Protein AF-A0AB74KZY6-F1 (afdb_monomer)

pLDDT: mean 88.62, std 7.69, range [56.22, 98.06]

Sequence (100 aa):
MLFQNKIDAVLEYQTVFSNRYKRFPGLSSIRYISLKPEKAAVFGYIACSPTEVGKQAIALFNKALKTEKVRTLISERLMELFHEGENTQIVNAFNAAFEH

Mean predicted aligned error: 4.99 Å

Secondary structure (DSSP, 8-state):
-GGGTS-S-----HHHHHHHTTT-GGGGG--------SSS---------SSHHHHHHHHHHHHHHTSHHHHHHHHHHHHHHSPTTHHHHHHHHHHHHT--

Structure (mmCIF, N/CA/C/O backbone):
data_AF-A0AB74KZY6-F1
#
_entry.id   AF-A0AB74KZY6-F1
#
loop_
_atom_site.group_PDB
_atom_site.id
_atom_site.type_symbol
_atom_site.label_atom_id
_atom_site.label_alt_id
_atom_site.label_comp_id
_atom_site.label_asym_id
_atom_site.label_entity_id
_atom_site.label_seq_id
_atom_site.pdbx_PDB_ins_code
_atom_site.Cartn_x
_atom_site.Cartn_y
_atom_site.Cartn_z
_atom_site.occupancy
_atom_site.B_iso_or_equiv
_atom_site.auth_seq_id
_atom_site.auth_comp_id
_atom_site.auth_asym_id
_atom_site.auth_atom_id
_atom_site.pdbx_PDB_model_num
ATOM 1 N N . MET A 1 1 ? -0.196 -12.512 -17.952 1.00 86.38 1 MET A N 1
ATOM 2 C CA . MET A 1 1 ? -0.702 -11.981 -19.238 1.00 86.38 1 MET A CA 1
ATOM 3 C C . MET A 1 1 ? 0.319 -11.076 -19.908 1.00 86.38 1 MET A C 1
ATOM 5 O O . MET A 1 1 ? 0.634 -11.357 -21.054 1.00 86.38 1 MET A O 1
ATOM 9 N N . LEU A 1 2 ? 0.884 -10.085 -19.203 1.00 90.06 2 LEU A N 1
ATOM 10 C CA . LEU A 1 2 ? 1.881 -9.161 -19.770 1.00 90.06 2 LEU A CA 1
ATOM 11 C C . LEU A 1 2 ? 3.078 -9.891 -20.408 1.00 90.06 2 LEU A C 1
ATOM 13 O O . LEU A 1 2 ? 3.274 -9.815 -21.608 1.00 90.06 2 LEU A O 1
ATOM 17 N N . PHE A 1 3 ? 3.785 -10.733 -19.649 1.00 88.75 3 PHE A N 1
ATOM 18 C CA . PHE A 1 3 ? 4.934 -11.504 -20.161 1.00 88.75 3 PHE A CA 1
ATOM 19 C C . PHE A 1 3 ? 4.596 -12.610 -21.174 1.00 88.75 3 PHE A C 1
ATOM 21 O O . PHE A 1 3 ? 5.491 -13.242 -21.722 1.00 88.75 3 PHE A O 1
ATOM 28 N N . GLN A 1 4 ? 3.309 -12.893 -21.377 1.00 90.00 4 GLN A N 1
ATOM 29 C CA . GLN A 1 4 ? 2.833 -13.825 -22.404 1.00 90.00 4 GLN A CA 1
ATOM 30 C C . GLN A 1 4 ? 2.360 -13.075 -23.657 1.00 90.00 4 GLN A C 1
ATOM 32 O O . GLN A 1 4 ? 1.734 -13.690 -24.513 1.00 90.00 4 GLN A O 1
ATOM 37 N N . ASN A 1 5 ? 2.584 -11.758 -23.727 1.00 89.88 5 ASN A N 1
ATOM 38 C CA . ASN A 1 5 ? 2.124 -10.875 -24.798 1.00 89.88 5 ASN A CA 1
ATOM 39 C C . ASN A 1 5 ? 0.600 -10.928 -25.014 1.00 89.88 5 ASN A C 1
ATOM 41 O O . ASN A 1 5 ? 0.118 -10.806 -26.133 1.00 89.88 5 ASN A O 1
ATOM 45 N N . LYS A 1 6 ? -0.170 -11.151 -23.937 1.00 95.19 6 LYS A N 1
ATOM 46 C CA . LYS A 1 6 ? -1.647 -11.186 -23.978 1.00 95.19 6 LYS A CA 1
ATOM 47 C C . LYS A 1 6 ? -2.304 -9.845 -23.642 1.00 95.19 6 LYS A C 1
ATOM 49 O O . LYS A 1 6 ? -3.507 -9.714 -23.819 1.00 95.19 6 LYS A O 1
ATOM 54 N N . ILE A 1 7 ? -1.545 -8.913 -23.073 1.00 94.19 7 ILE A N 1
ATOM 55 C CA . ILE A 1 7 ? -1.958 -7.535 -22.777 1.00 94.19 7 ILE A CA 1
ATOM 56 C C . ILE A 1 7 ? -0.766 -6.620 -23.039 1.00 94.19 7 ILE A C 1
ATOM 58 O O . ILE A 1 7 ? 0.371 -7.044 -22.821 1.00 94.19 7 ILE A O 1
ATOM 62 N N . ASP A 1 8 ? -1.035 -5.384 -23.446 1.00 92.00 8 ASP A N 1
ATOM 63 C CA . ASP A 1 8 ? 0.004 -4.415 -23.814 1.00 92.00 8 ASP A CA 1
ATOM 64 C C . ASP A 1 8 ? 0.584 -3.667 -22.606 1.00 92.00 8 ASP A C 1
ATOM 66 O O . ASP A 1 8 ? 1.752 -3.281 -22.607 1.00 92.00 8 ASP A O 1
ATOM 70 N N . ALA A 1 9 ? -0.219 -3.465 -21.557 1.00 92.94 9 ALA A N 1
ATOM 71 C CA . ALA A 1 9 ? 0.177 -2.703 -20.377 1.00 92.94 9 ALA A CA 1
ATOM 72 C C . ALA A 1 9 ? -0.565 -3.150 -19.110 1.00 92.94 9 ALA A C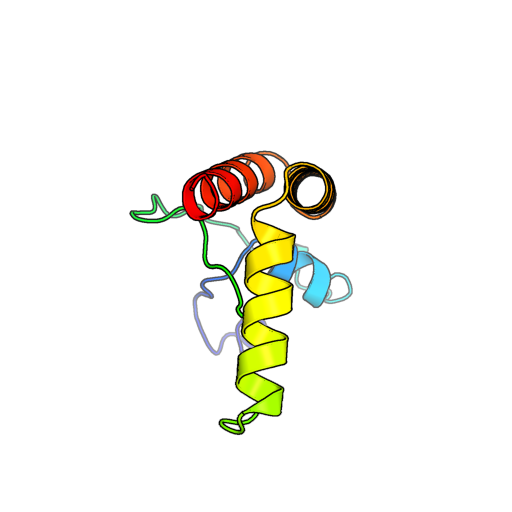 1
ATOM 74 O O . ALA A 1 9 ? -1.625 -3.776 -19.163 1.00 92.94 9 ALA A O 1
ATOM 75 N N . VAL A 1 10 ? 0.005 -2.800 -17.955 1.00 91.81 10 VAL A N 1
ATOM 76 C CA . VAL A 1 10 ? -0.594 -2.964 -16.625 1.00 91.81 10 VAL A CA 1
ATOM 77 C C . VAL A 1 10 ? -0.474 -1.639 -15.879 1.00 91.81 10 VAL A C 1
ATOM 79 O O . VAL A 1 10 ? 0.558 -0.978 -15.957 1.00 91.81 10 VAL A O 1
ATOM 82 N N . LEU A 1 11 ? -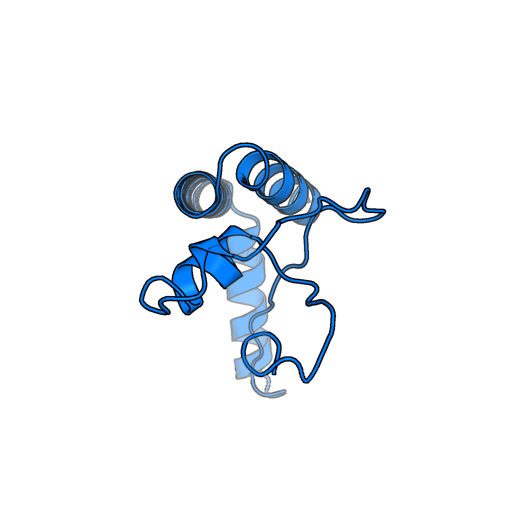1.524 -1.272 -15.145 1.00 89.62 11 LEU A N 1
ATOM 83 C CA . LEU A 1 11 ? -1.515 -0.153 -14.207 1.00 89.62 11 LEU A CA 1
ATOM 84 C C . LEU A 1 11 ? -1.243 -0.694 -12.804 1.00 89.62 11 LEU A C 1
ATOM 86 O O . LEU A 1 11 ? -2.119 -1.299 -12.192 1.00 89.62 11 LEU A O 1
ATOM 90 N N . GLU A 1 12 ? -0.023 -0.517 -12.311 1.00 87.50 12 GLU A N 1
ATOM 91 C CA . GLU A 1 12 ? 0.375 -0.939 -10.969 1.00 87.50 12 GLU A CA 1
ATOM 92 C C . GLU A 1 12 ? 1.565 -0.098 -10.489 1.00 87.50 12 GLU A C 1
ATOM 94 O O . GLU A 1 12 ? 2.301 0.464 -11.301 1.00 87.50 12 GLU A O 1
ATOM 99 N N . TYR A 1 13 ? 1.760 -0.024 -9.171 1.00 87.56 13 TYR A N 1
ATOM 100 C CA . TYR A 1 13 ? 2.960 0.571 -8.585 1.00 87.56 13 TYR A CA 1
ATOM 101 C C . TYR A 1 13 ? 4.209 -0.170 -9.047 1.00 87.56 13 TYR A C 1
ATOM 103 O O . TYR A 1 13 ? 4.250 -1.408 -9.019 1.00 87.56 13 TYR A O 1
ATOM 111 N N . GLN A 1 14 ? 5.251 0.581 -9.402 1.00 89.12 14 GLN A N 1
ATOM 112 C CA . GLN A 1 14 ? 6.500 0.014 -9.903 1.00 89.12 14 GLN A CA 1
ATOM 113 C C . GLN A 1 14 ? 7.091 -0.951 -8.878 1.00 89.12 14 GLN A C 1
ATOM 115 O O . GLN A 1 14 ? 7.434 -2.082 -9.220 1.00 89.12 14 GLN A O 1
ATOM 120 N N . THR A 1 15 ? 7.155 -0.528 -7.616 1.00 89.88 15 THR A N 1
ATOM 121 C CA . THR A 1 15 ? 7.671 -1.337 -6.505 1.00 89.88 15 THR A CA 1
ATOM 122 C C . THR A 1 15 ? 6.896 -2.646 -6.322 1.00 89.88 15 THR A C 1
ATOM 124 O O . THR A 1 15 ? 7.482 -3.711 -6.112 1.00 89.88 15 THR A O 1
ATOM 127 N N . VAL A 1 16 ? 5.562 -2.595 -6.405 1.00 90.38 16 VAL A N 1
ATOM 128 C CA . VAL A 1 16 ? 4.711 -3.784 -6.234 1.00 90.38 16 VAL A CA 1
ATOM 129 C C . VAL A 1 16 ? 4.950 -4.765 -7.376 1.00 90.38 16 VAL A C 1
ATOM 131 O O . VAL A 1 16 ? 5.144 -5.961 -7.136 1.00 90.38 16 VAL A O 1
ATOM 134 N N . PHE A 1 17 ? 4.986 -4.258 -8.609 1.00 92.06 17 PHE A N 1
ATOM 135 C CA . PHE A 1 17 ? 5.221 -5.066 -9.796 1.00 92.06 17 PHE A CA 1
ATOM 136 C C . PHE A 1 17 ? 6.621 -5.699 -9.777 1.00 92.06 17 PHE A C 1
ATOM 138 O O . PHE A 1 17 ? 6.757 -6.918 -9.923 1.00 92.06 17 PHE A O 1
ATOM 145 N N . SER A 1 18 ? 7.662 -4.897 -9.538 1.00 91.19 18 SER A N 1
ATOM 146 C CA . SER A 1 18 ? 9.054 -5.353 -9.543 1.00 91.19 18 SER A CA 1
ATOM 147 C C . SER A 1 18 ? 9.313 -6.388 -8.448 1.00 91.19 18 SER A C 1
ATOM 149 O O . SER A 1 18 ? 9.917 -7.423 -8.724 1.00 91.19 18 SER A O 1
ATOM 151 N N . ASN A 1 19 ? 8.786 -6.195 -7.233 1.00 91.62 19 ASN A N 1
ATOM 152 C CA . ASN A 1 19 ? 8.949 -7.161 -6.147 1.00 91.62 19 ASN A CA 1
ATOM 153 C C . ASN A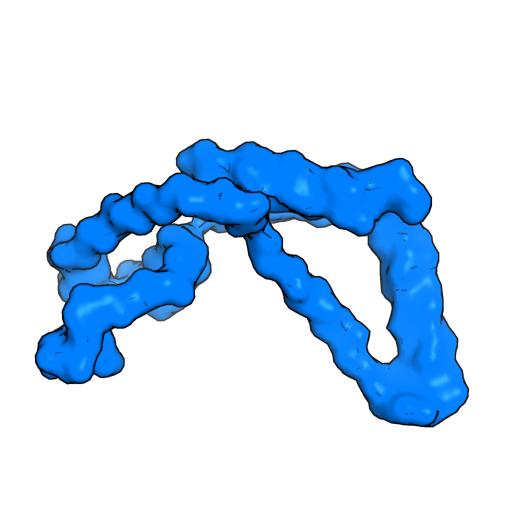 1 19 ? 8.201 -8.478 -6.423 1.00 91.62 19 ASN A C 1
ATOM 155 O O . ASN A 1 19 ? 8.751 -9.557 -6.179 1.00 91.62 19 ASN A O 1
ATOM 159 N N . ARG A 1 20 ? 6.979 -8.414 -6.978 1.00 92.25 20 ARG A N 1
ATOM 160 C CA . ARG A 1 20 ? 6.193 -9.605 -7.352 1.00 92.25 20 ARG A CA 1
ATOM 161 C C . ARG A 1 20 ? 6.914 -10.449 -8.404 1.00 92.25 20 ARG A C 1
ATOM 163 O O . ARG A 1 20 ? 6.911 -11.675 -8.309 1.00 92.25 20 ARG A O 1
ATOM 170 N N . TYR A 1 21 ? 7.560 -9.804 -9.374 1.00 92.56 21 TYR A N 1
ATOM 171 C CA . TYR A 1 21 ? 8.210 -10.468 -10.506 1.00 92.56 21 TYR A CA 1
ATOM 172 C C . TYR A 1 21 ? 9.741 -10.460 -10.443 1.00 92.56 21 TYR A C 1
ATOM 174 O O . TYR A 1 21 ? 10.386 -10.753 -11.444 1.00 92.56 21 TYR A O 1
ATOM 182 N N . LYS A 1 22 ? 10.348 -10.213 -9.275 1.00 91.50 22 LYS A N 1
ATOM 183 C CA . LYS A 1 22 ? 11.811 -10.060 -9.119 1.00 91.50 22 LYS A CA 1
ATOM 184 C C . LYS A 1 22 ? 12.657 -11.238 -9.610 1.00 91.50 22 LYS A C 1
ATOM 186 O O . LYS A 1 22 ? 13.846 -11.084 -9.851 1.00 91.50 22 LYS A O 1
ATOM 191 N N . ARG A 1 23 ? 12.058 -12.429 -9.718 1.00 92.25 23 ARG A N 1
ATOM 192 C CA . ARG A 1 23 ? 12.706 -13.658 -10.215 1.00 92.25 23 ARG A CA 1
ATOM 193 C C . ARG A 1 23 ? 12.329 -14.001 -11.659 1.00 92.25 23 ARG A C 1
ATOM 195 O O . ARG A 1 23 ? 12.763 -15.029 -12.164 1.00 92.25 23 ARG A O 1
ATOM 202 N N . PHE A 1 24 ? 11.486 -13.199 -12.305 1.00 91.12 24 PHE A N 1
ATOM 203 C CA . PHE A 1 24 ? 11.045 -13.451 -13.668 1.00 91.12 24 PHE A CA 1
ATOM 204 C C . PHE A 1 24 ? 12.103 -12.945 -14.665 1.00 91.12 24 PHE A C 1
ATOM 206 O O . PHE A 1 24 ? 12.410 -11.752 -14.646 1.00 91.12 24 PHE A O 1
ATOM 213 N N . PRO A 1 25 ? 12.632 -13.793 -15.568 1.00 88.06 25 PRO A N 1
ATOM 214 C CA . PRO A 1 25 ? 13.709 -13.401 -16.484 1.00 88.06 25 PRO A CA 1
ATOM 215 C C . PRO A 1 25 ? 13.376 -12.204 -17.383 1.00 88.06 25 PRO A C 1
ATOM 217 O O . PRO A 1 25 ? 14.255 -11.421 -17.720 1.00 88.06 25 PRO A O 1
ATOM 220 N N . GLY A 1 26 ? 12.104 -12.031 -17.751 1.00 86.31 26 GLY A N 1
ATOM 221 C CA . GLY A 1 26 ? 11.659 -10.925 -18.601 1.00 86.31 26 GLY A CA 1
ATOM 222 C C . GLY A 1 26 ? 11.461 -9.589 -17.881 1.00 86.31 26 GLY A C 1
ATOM 223 O O . GLY A 1 26 ? 11.069 -8.627 -18.536 1.00 86.31 26 GLY A O 1
ATOM 224 N N . LEU A 1 27 ? 11.705 -9.486 -16.567 1.00 89.00 27 LEU A N 1
ATOM 225 C CA . LEU A 1 27 ? 11.486 -8.236 -15.825 1.00 89.00 27 LEU A CA 1
ATOM 226 C C . LEU A 1 27 ? 12.327 -7.073 -16.377 1.00 89.00 27 LEU A C 1
ATOM 228 O O . LEU A 1 27 ? 11.845 -5.947 -16.435 1.00 89.00 27 LEU A O 1
ATOM 232 N N . SER A 1 28 ? 13.546 -7.354 -16.845 1.00 87.25 28 SER A N 1
ATOM 233 C CA . SER A 1 28 ? 14.443 -6.361 -17.453 1.00 87.25 28 SER A CA 1
ATOM 234 C C . SER A 1 28 ? 13.922 -5.772 -18.769 1.00 87.25 28 SER A C 1
ATOM 236 O O . SER A 1 28 ? 14.386 -4.716 -19.186 1.00 87.25 28 SER A O 1
ATOM 238 N N . SER A 1 29 ? 12.957 -6.429 -19.421 1.00 88.56 29 SER A N 1
ATOM 239 C CA . SER A 1 29 ? 12.339 -5.943 -20.663 1.00 88.56 29 SER A CA 1
ATOM 240 C C . SER A 1 29 ? 11.147 -5.007 -20.432 1.00 88.56 29 SER A C 1
ATOM 242 O O . SER A 1 29 ? 10.625 -4.430 -21.386 1.00 88.56 29 SER A O 1
ATOM 244 N N . ILE A 1 30 ? 10.718 -4.832 -19.178 1.00 90.62 30 ILE A N 1
ATOM 245 C CA . ILE A 1 30 ? 9.597 -3.960 -18.827 1.00 90.62 30 I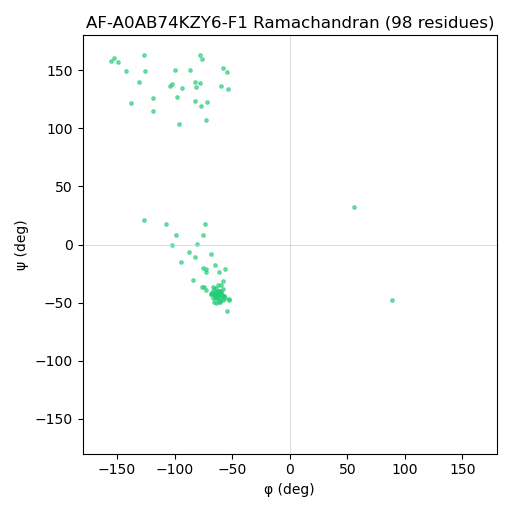LE A CA 1
ATOM 246 C C . ILE A 1 30 ? 10.057 -2.509 -18.753 1.00 90.62 30 ILE A C 1
ATOM 248 O O . ILE A 1 30 ? 11.080 -2.184 -18.153 1.00 90.62 30 ILE A O 1
ATOM 252 N N . ARG A 1 31 ? 9.252 -1.621 -19.338 1.00 90.25 31 ARG A N 1
ATOM 253 C CA . ARG A 1 31 ? 9.394 -0.174 -19.186 1.00 90.25 31 ARG A CA 1
ATOM 254 C C . ARG A 1 31 ? 8.322 0.344 -18.242 1.00 90.25 31 ARG A C 1
ATOM 256 O O . ARG A 1 31 ? 7.156 -0.022 -18.369 1.00 90.25 31 ARG A O 1
ATOM 263 N N . TYR A 1 32 ? 8.727 1.224 -17.337 1.00 89.06 32 TYR A N 1
ATOM 264 C CA . TYR A 1 32 ? 7.826 1.916 -16.424 1.00 89.06 32 TYR A CA 1
ATOM 265 C C . TYR A 1 32 ? 7.519 3.296 -16.991 1.00 89.06 32 TYR A C 1
ATOM 267 O O . TYR A 1 32 ? 8.429 4.042 -17.356 1.00 89.06 32 TYR A O 1
ATOM 275 N N . ILE A 1 33 ? 6.232 3.610 -17.106 1.00 88.00 33 ILE A N 1
ATOM 276 C CA . ILE A 1 33 ? 5.751 4.898 -17.599 1.00 88.00 33 ILE A CA 1
ATOM 277 C C . ILE A 1 33 ? 4.950 5.532 -16.473 1.00 88.00 33 ILE A C 1
ATOM 279 O O . ILE A 1 33 ? 3.898 5.021 -16.089 1.00 88.00 33 ILE A O 1
ATOM 283 N N . SER A 1 34 ? 5.446 6.651 -15.952 1.00 80.50 34 SER A N 1
ATOM 284 C CA . SER A 1 34 ? 4.724 7.419 -14.945 1.00 80.50 34 SER A CA 1
ATOM 285 C C . SER A 1 34 ? 3.535 8.119 -15.588 1.00 80.50 34 SER A C 1
ATOM 287 O O . SER A 1 34 ? 3.684 8.912 -16.520 1.00 80.50 34 SER A O 1
ATOM 289 N N . LEU A 1 35 ? 2.344 7.847 -15.070 1.00 78.56 35 LEU A N 1
ATOM 29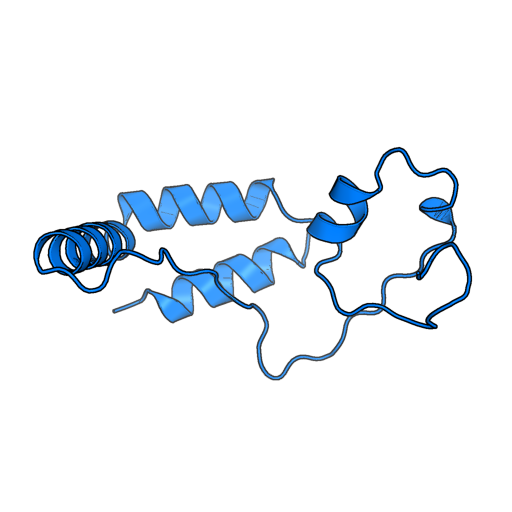0 C CA . LEU A 1 35 ? 1.147 8.595 -15.424 1.00 78.56 35 LEU A CA 1
ATOM 291 C C . LEU A 1 35 ? 1.113 9.879 -14.598 1.00 78.56 35 LEU A C 1
ATOM 293 O O . LEU A 1 35 ? 1.435 9.851 -13.414 1.00 78.56 35 LEU A O 1
ATOM 297 N N . LYS A 1 36 ? 0.718 11.003 -15.205 1.00 71.38 36 LYS A N 1
ATOM 298 C CA . LYS A 1 36 ? 0.390 12.222 -14.451 1.00 71.38 36 LYS A CA 1
ATOM 299 C C . LYS A 1 36 ? -0.947 11.977 -13.744 1.00 71.38 36 LYS A C 1
ATOM 301 O O . LYS A 1 36 ? -1.956 11.911 -14.446 1.00 71.38 36 LYS A O 1
ATOM 306 N N . PRO A 1 37 ? -0.995 11.786 -12.418 1.00 65.75 37 PRO A N 1
ATOM 307 C CA . PRO A 1 37 ? -2.232 11.363 -11.781 1.00 65.75 37 PRO A CA 1
ATOM 308 C C . 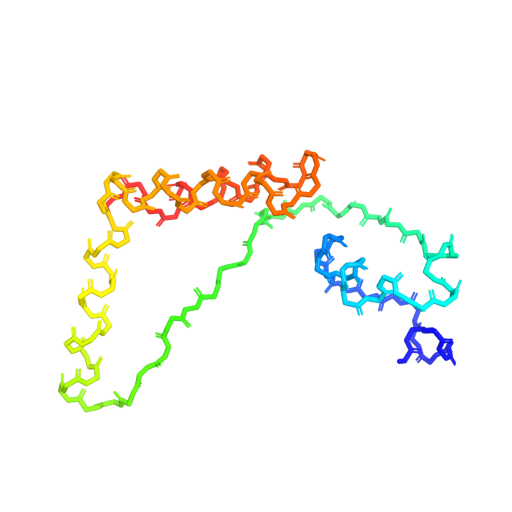PRO A 1 37 ? -3.107 12.570 -11.422 1.00 65.75 37 PRO A C 1
ATOM 310 O O . PRO A 1 37 ? -2.586 13.610 -11.029 1.00 65.75 37 PRO A O 1
ATOM 313 N N . GLU A 1 38 ? -4.433 12.392 -11.424 1.00 59.25 38 GLU A N 1
ATOM 314 C CA . GLU A 1 38 ? -5.327 13.186 -10.558 1.00 59.25 38 GLU A CA 1
ATOM 315 C C . GLU A 1 38 ? -5.200 12.761 -9.080 1.00 59.25 38 GLU A C 1
ATOM 317 O O . GLU A 1 38 ? -5.483 13.552 -8.183 1.00 59.25 38 GLU A O 1
ATOM 322 N N . LYS A 1 39 ? -4.758 11.520 -8.801 1.00 65.69 39 LYS A N 1
ATOM 323 C CA . LYS A 1 39 ? -4.532 10.983 -7.444 1.00 65.69 39 LYS A CA 1
ATOM 324 C C . LYS A 1 39 ? -3.243 10.166 -7.370 1.00 65.69 39 LYS A C 1
ATOM 326 O O . LYS A 1 39 ? -3.094 9.182 -8.087 1.00 65.69 39 LYS A O 1
ATOM 331 N N . ALA A 1 40 ? -2.329 10.567 -6.487 1.00 70.56 40 ALA A N 1
ATOM 332 C CA . ALA A 1 40 ? -0.985 9.992 -6.381 1.00 70.56 40 ALA A CA 1
ATOM 333 C C . ALA A 1 40 ? -0.932 8.605 -5.710 1.00 70.56 40 ALA A C 1
ATOM 335 O O . ALA A 1 40 ? 0.037 7.874 -5.903 1.00 70.56 40 ALA A O 1
ATOM 336 N N . ALA A 1 41 ? -1.958 8.217 -4.941 1.00 81.69 41 ALA A N 1
ATOM 337 C CA . ALA A 1 41 ? -1.998 6.913 -4.289 1.00 81.69 41 ALA A CA 1
ATOM 338 C C . ALA A 1 41 ? -3.416 6.343 -4.106 1.00 81.69 41 ALA A C 1
ATOM 340 O O . ALA A 1 41 ? -4.400 7.081 -4.050 1.00 81.69 41 ALA A O 1
ATOM 341 N N . VAL A 1 42 ? -3.492 5.017 -3.976 1.00 79.44 42 VAL A N 1
ATOM 342 C CA . VAL A 1 42 ? -4.671 4.238 -3.598 1.00 79.44 42 VAL A CA 1
ATOM 343 C C . VAL A 1 42 ? -4.338 3.502 -2.306 1.00 79.44 42 VAL A C 1
ATOM 345 O O . VAL A 1 42 ? -3.346 2.776 -2.239 1.00 79.44 42 VAL A O 1
ATOM 348 N N . PHE A 1 43 ? -5.174 3.674 -1.284 1.00 79.19 43 PHE A N 1
ATOM 349 C CA . PHE A 1 43 ? -4.993 3.028 0.013 1.00 79.19 43 PHE A CA 1
ATOM 350 C C . PHE A 1 43 ? -5.931 1.836 0.164 1.00 79.19 43 PHE A C 1
ATOM 352 O O . PHE A 1 43 ? -7.100 1.890 -0.220 1.00 79.19 43 PHE A O 1
ATOM 359 N N . GLY A 1 44 ? -5.402 0.752 0.726 1.00 80.00 44 GLY A N 1
ATOM 360 C CA . GLY A 1 44 ? -6.211 -0.374 1.172 1.00 80.00 44 GLY A CA 1
ATOM 361 C C . GLY A 1 44 ? -6.931 -0.057 2.482 1.00 80.00 44 GLY A C 1
ATOM 362 O O . GLY A 1 44 ? -6.514 0.816 3.242 1.00 80.00 44 GLY A O 1
ATOM 363 N N . TYR A 1 45 ? -7.989 -0.813 2.762 1.00 82.69 45 TYR A N 1
ATOM 364 C CA . TYR A 1 45 ? -8.759 -0.711 3.999 1.00 82.69 45 TYR A CA 1
ATOM 365 C C . TYR A 1 45 ? -8.843 -2.075 4.674 1.00 82.69 45 TYR A C 1
ATOM 367 O O . TYR A 1 45 ? -8.861 -3.113 4.008 1.00 82.69 45 TYR A O 1
ATOM 375 N N . ILE A 1 46 ? -8.928 -2.074 6.003 1.00 85.38 46 ILE A N 1
ATOM 376 C CA . ILE A 1 46 ? -9.249 -3.284 6.758 1.00 85.38 46 ILE A CA 1
ATOM 377 C C . ILE A 1 46 ? -10.753 -3.519 6.633 1.00 85.38 46 ILE A C 1
ATOM 379 O O . ILE A 1 46 ? -11.560 -2.691 7.051 1.00 85.38 46 ILE A O 1
ATOM 383 N N . ALA A 1 47 ? -11.121 -4.663 6.064 1.00 91.06 47 ALA A N 1
ATOM 384 C CA . ALA A 1 47 ? -12.499 -5.123 6.019 1.00 91.06 47 ALA A CA 1
ATOM 385 C C . ALA A 1 47 ? -12.772 -6.053 7.210 1.00 91.06 47 ALA A C 1
ATOM 387 O O . ALA A 1 47 ? -11.980 -6.947 7.509 1.00 91.06 47 ALA A O 1
ATOM 388 N N . CYS A 1 48 ? -13.903 -5.859 7.886 1.00 94.75 48 CYS A N 1
ATOM 389 C CA . CYS A 1 48 ? -14.378 -6.737 8.956 1.00 94.75 48 CYS A CA 1
ATOM 390 C C . CYS A 1 48 ? -15.815 -7.187 8.676 1.00 94.75 48 CYS A C 1
ATOM 392 O O . CYS A 1 48 ? -16.519 -6.580 7.869 1.00 94.75 48 CYS A O 1
ATOM 394 N N . SER A 1 49 ? -16.255 -8.251 9.358 1.00 95.38 49 SER A N 1
ATOM 395 C CA . SER A 1 49 ? -17.660 -8.677 9.309 1.00 95.38 49 SER A CA 1
ATOM 396 C C . SER A 1 49 ? -18.596 -7.515 9.688 1.00 95.38 49 SER A C 1
ATOM 398 O O . SER A 1 49 ? -18.226 -6.699 10.534 1.00 95.38 49 SER A O 1
ATOM 400 N N . PRO A 1 50 ? -19.824 -7.439 9.141 1.00 95.25 50 PRO A N 1
ATOM 401 C CA . PRO A 1 50 ? -20.760 -6.347 9.434 1.00 95.25 50 PRO A CA 1
ATOM 402 C C . PRO A 1 50 ? -21.396 -6.436 10.837 1.00 95.25 50 PRO A C 1
ATOM 404 O O . PRO A 1 50 ? -22.422 -5.812 11.101 1.00 95.25 50 PRO A O 1
ATOM 407 N N . THR A 1 51 ? -20.804 -7.219 11.739 1.00 98.06 51 THR A N 1
ATOM 408 C CA . THR A 1 51 ? -21.239 -7.381 13.129 1.00 98.06 51 THR A CA 1
ATOM 409 C C . THR A 1 51 ? -20.807 -6.190 13.983 1.00 98.06 51 THR A C 1
ATOM 411 O O . THR A 1 51 ? -19.887 -5.455 13.624 1.00 98.06 51 THR A O 1
ATOM 414 N N . GLU A 1 52 ? -21.415 -6.022 15.159 1.00 97.50 52 GLU A N 1
ATOM 415 C CA . GLU A 1 52 ? -21.006 -4.975 16.107 1.00 97.50 52 GLU A CA 1
ATOM 416 C C . GLU A 1 52 ? -19.535 -5.103 16.526 1.00 97.50 52 GLU A C 1
ATOM 418 O O . GLU A 1 52 ? -18.816 -4.108 16.575 1.00 97.50 52 GLU A O 1
ATOM 423 N N . VAL A 1 53 ? -19.044 -6.330 16.722 1.00 96.88 53 VAL A N 1
ATOM 424 C CA . VAL A 1 53 ? -17.624 -6.582 17.018 1.00 96.88 53 VAL A CA 1
ATOM 425 C C . VAL A 1 53 ? -16.736 -6.164 15.842 1.00 96.88 53 VAL A C 1
ATOM 427 O O . VAL A 1 53 ? -15.696 -5.539 16.038 1.00 96.88 53 VAL A O 1
ATOM 430 N N . GLY A 1 54 ? -17.154 -6.447 14.604 1.00 96.75 54 GLY A N 1
ATOM 431 C CA . GLY A 1 54 ? -16.431 -6.007 13.410 1.00 96.75 54 GLY A CA 1
ATOM 432 C C . GLY A 1 54 ? -16.379 -4.482 13.272 1.00 96.75 54 GLY A C 1
ATOM 433 O O . GLY A 1 54 ? -15.321 -3.929 12.973 1.00 96.75 54 GLY A O 1
ATOM 434 N N . LYS A 1 55 ? -17.481 -3.784 13.571 1.00 95.69 55 LYS A N 1
ATOM 435 C CA . LYS A 1 55 ? -17.518 -2.311 13.607 1.00 95.69 55 LYS A CA 1
ATOM 436 C C . LYS A 1 55 ? -16.589 -1.744 14.683 1.00 95.69 55 LYS A C 1
ATOM 438 O O . LYS A 1 55 ? -15.870 -0.782 14.416 1.00 95.69 55 LYS A O 1
ATOM 443 N N . GLN A 1 56 ? -16.557 -2.354 15.871 1.00 96.00 56 GLN A N 1
ATOM 444 C CA . GLN A 1 56 ? -15.639 -1.970 16.949 1.00 96.00 56 GLN A CA 1
ATOM 445 C C . GLN A 1 56 ? -14.171 -2.159 16.544 1.00 96.00 56 GLN A C 1
ATOM 447 O O . GLN A 1 56 ? -13.352 -1.277 16.799 1.00 96.00 56 GLN A O 1
ATOM 452 N N . ALA A 1 57 ? -13.842 -3.261 15.861 1.00 95.25 57 ALA A N 1
ATOM 453 C CA . ALA A 1 57 ? -12.496 -3.495 15.343 1.00 95.25 57 ALA A CA 1
ATOM 454 C C . ALA A 1 57 ? -12.083 -2.405 14.340 1.00 95.25 57 ALA A C 1
ATOM 456 O O . ALA A 1 57 ? -11.029 -1.791 14.506 1.00 95.25 57 ALA A O 1
ATOM 457 N N . ILE A 1 58 ? -12.938 -2.092 13.356 1.00 94.31 58 ILE A N 1
ATOM 458 C CA . ILE A 1 58 ? -12.690 -1.009 12.387 1.00 94.31 58 ILE A CA 1
ATOM 459 C C . ILE A 1 58 ? -12.480 0.331 13.107 1.00 94.31 58 ILE A C 1
ATOM 461 O O . ILE A 1 58 ? -11.540 1.060 12.792 1.00 94.31 58 ILE A O 1
ATOM 465 N N . ALA A 1 59 ? -13.315 0.651 14.100 1.00 92.69 59 ALA A N 1
ATOM 466 C CA . ALA A 1 59 ? -13.189 1.886 14.871 1.00 92.69 59 ALA A CA 1
ATOM 467 C C . ALA A 1 59 ? -11.849 1.972 15.623 1.00 92.69 59 ALA A C 1
ATOM 469 O O . ALA A 1 59 ? -11.230 3.037 15.653 1.00 92.69 59 ALA A O 1
ATOM 470 N N . LEU A 1 60 ? -11.373 0.857 16.188 1.00 93.25 60 LEU A N 1
ATOM 471 C CA . LEU A 1 60 ? -10.086 0.791 16.879 1.00 93.25 60 LEU A CA 1
ATOM 472 C C . LEU A 1 60 ? -8.915 1.045 15.922 1.00 93.25 60 LEU A C 1
ATOM 474 O O . LEU A 1 60 ? -8.043 1.857 16.237 1.00 93.25 60 LEU A O 1
ATOM 478 N N . PHE A 1 61 ? -8.922 0.426 14.739 1.00 90.88 61 PHE A N 1
ATOM 479 C CA . PHE A 1 61 ? -7.899 0.675 13.719 1.00 90.88 61 PHE A CA 1
ATOM 480 C C . PHE A 1 61 ? -7.937 2.115 13.207 1.00 90.88 61 PHE A C 1
ATOM 482 O O . PHE A 1 61 ? -6.898 2.768 13.166 1.00 90.88 61 PHE A O 1
ATOM 489 N N . ASN A 1 62 ? -9.122 2.649 1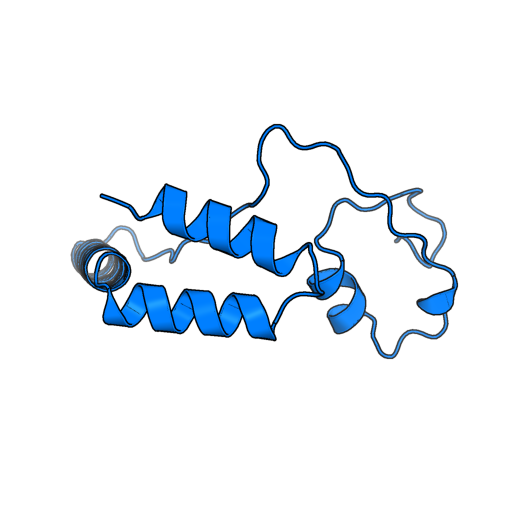2.899 1.00 89.31 62 ASN A N 1
ATOM 490 C CA . ASN A 1 62 ? -9.269 4.036 12.451 1.00 89.31 62 ASN A CA 1
ATOM 491 C C . ASN A 1 62 ? -8.765 5.031 13.501 1.00 89.31 62 ASN A C 1
ATOM 493 O O . ASN A 1 62 ? -8.105 6.010 13.160 1.00 89.31 62 ASN A O 1
ATOM 497 N N . LYS A 1 63 ? -9.031 4.774 14.787 1.00 91.50 63 LYS A N 1
ATOM 498 C CA . LYS A 1 63 ? -8.505 5.597 15.879 1.00 91.50 63 LYS A CA 1
ATOM 499 C C . LYS A 1 63 ? -6.981 5.510 15.964 1.00 91.50 63 LYS A C 1
ATOM 501 O O . LYS A 1 63 ? -6.332 6.540 16.109 1.00 91.50 63 LYS A O 1
ATOM 506 N N . ALA A 1 64 ? -6.411 4.310 15.860 1.00 91.19 64 ALA A N 1
ATOM 507 C CA . ALA A 1 64 ? -4.964 4.117 15.891 1.00 91.19 64 ALA A CA 1
ATOM 508 C C . ALA A 1 64 ? -4.266 4.818 14.713 1.00 91.19 64 ALA A C 1
ATOM 510 O O . ALA A 1 64 ? -3.269 5.504 14.927 1.00 91.19 64 ALA A O 1
ATOM 511 N N . LEU A 1 65 ? -4.823 4.722 13.500 1.00 88.38 65 LEU A N 1
ATOM 512 C CA . LEU A 1 65 ? -4.287 5.347 12.282 1.00 88.38 65 LEU A CA 1
ATOM 513 C C . LEU A 1 65 ? -4.220 6.878 12.349 1.00 88.38 65 LEU A C 1
ATOM 515 O O . LEU A 1 65 ? -3.411 7.470 11.647 1.00 88.38 65 LEU A O 1
ATOM 519 N N . LYS A 1 66 ? -5.031 7.519 13.196 1.00 87.50 66 LYS A N 1
ATOM 520 C CA . LYS A 1 66 ? -4.990 8.974 13.419 1.00 87.50 66 LYS A CA 1
ATOM 521 C C . LYS A 1 66 ? -3.909 9.414 14.406 1.00 87.50 66 LYS A C 1
ATOM 523 O O . LYS A 1 66 ? -3.651 10.604 14.541 1.00 87.50 66 LYS A O 1
ATOM 528 N N . THR A 1 67 ? -3.283 8.482 15.124 1.00 91.94 67 THR A N 1
ATOM 529 C CA . THR A 1 67 ? -2.228 8.830 16.083 1.00 91.94 67 THR A CA 1
ATOM 530 C C . THR A 1 67 ? -0.917 9.116 15.362 1.00 91.94 67 THR A C 1
ATOM 532 O O . THR A 1 67 ? -0.527 8.373 14.461 1.00 91.94 67 THR A O 1
ATOM 535 N N . GLU A 1 68 ? -0.200 10.151 15.802 1.00 92.12 68 GLU A N 1
ATOM 536 C CA . GLU A 1 68 ? 1.107 10.525 15.248 1.00 92.12 68 GLU A CA 1
ATOM 537 C C . GLU A 1 68 ? 2.075 9.337 15.236 1.00 92.12 68 GLU A C 1
ATOM 539 O O . GLU A 1 68 ? 2.639 9.014 14.199 1.00 92.12 68 GLU A O 1
ATOM 544 N N . LYS A 1 69 ? 2.171 8.598 16.349 1.00 94.25 69 LYS A N 1
ATOM 545 C CA . LYS A 1 69 ? 3.038 7.417 16.460 1.00 94.25 69 LYS A CA 1
ATOM 546 C C . LYS A 1 69 ? 2.811 6.402 15.334 1.00 94.25 69 LYS A C 1
ATOM 548 O O . LYS A 1 69 ? 3.771 5.907 14.750 1.00 94.25 69 LYS A O 1
ATOM 553 N N . VAL A 1 70 ? 1.554 6.054 15.054 1.00 93.12 70 VAL A N 1
ATOM 554 C CA . VAL A 1 70 ? 1.224 5.072 14.008 1.00 93.12 70 VAL A CA 1
ATOM 555 C C . VAL A 1 70 ? 1.437 5.673 12.621 1.00 93.12 70 VAL A C 1
ATOM 557 O O . VAL A 1 70 ? 1.956 4.986 11.744 1.00 93.12 70 VAL A O 1
ATOM 560 N N . ARG A 1 71 ? 1.091 6.949 12.417 1.00 91.31 71 ARG A N 1
ATOM 561 C CA . ARG A 1 71 ? 1.318 7.641 11.141 1.00 91.31 71 ARG A CA 1
ATOM 562 C C . ARG A 1 71 ? 2.797 7.740 10.787 1.00 91.31 71 ARG A C 1
ATOM 564 O O . ARG A 1 71 ? 3.145 7.469 9.640 1.00 91.31 71 ARG A O 1
ATOM 571 N N . THR A 1 72 ? 3.651 8.075 11.749 1.00 94.62 72 THR A N 1
ATOM 572 C CA . THR A 1 72 ? 5.107 8.118 11.572 1.00 94.62 72 THR A CA 1
ATOM 573 C C . THR A 1 72 ? 5.633 6.737 11.213 1.00 94.62 72 THR A C 1
ATOM 575 O O . TH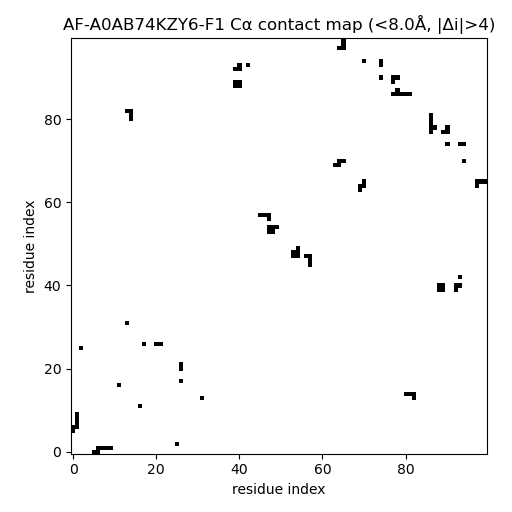R A 1 72 ? 6.273 6.594 10.178 1.00 94.62 72 THR A O 1
ATOM 578 N N . LEU A 1 73 ? 5.246 5.702 11.968 1.00 95.69 73 LEU A N 1
ATOM 579 C CA . LEU A 1 73 ? 5.658 4.322 11.694 1.00 95.69 73 LEU A CA 1
ATOM 580 C C . LEU A 1 73 ? 5.266 3.866 10.277 1.00 95.69 73 LEU A C 1
ATOM 582 O O . LEU A 1 73 ? 6.056 3.241 9.572 1.00 95.69 73 LEU A O 1
ATOM 586 N N . ILE A 1 74 ? 4.037 4.166 9.848 1.00 93.06 74 ILE A N 1
ATOM 587 C CA . ILE A 1 74 ? 3.573 3.816 8.501 1.00 93.06 74 ILE A CA 1
ATOM 588 C C . ILE A 1 74 ? 4.319 4.637 7.445 1.00 93.06 74 ILE A C 1
ATOM 590 O O . ILE A 1 74 ? 4.729 4.070 6.437 1.00 93.06 74 ILE A O 1
ATOM 594 N N . SER A 1 75 ? 4.531 5.935 7.666 1.00 93.88 75 SER A N 1
ATOM 595 C CA . SER A 1 75 ? 5.249 6.804 6.725 1.00 93.88 75 SER A CA 1
ATOM 596 C C . SER A 1 75 ? 6.691 6.349 6.525 1.00 93.88 75 SER A C 1
ATOM 598 O O . SER A 1 75 ? 7.122 6.198 5.387 1.00 93.88 75 SER A O 1
ATOM 600 N N . GLU A 1 76 ? 7.412 6.053 7.609 1.00 96.50 76 GLU A N 1
ATOM 601 C CA . GLU A 1 76 ? 8.761 5.476 7.566 1.00 96.50 76 GLU A CA 1
ATOM 602 C C . GLU A 1 76 ? 8.761 4.173 6.770 1.00 96.50 76 GLU A C 1
ATOM 604 O O . GLU A 1 76 ? 9.562 3.984 5.854 1.00 96.50 76 GLU A O 1
ATOM 609 N N . ARG A 1 77 ? 7.784 3.299 7.037 1.00 94.69 77 ARG A N 1
ATOM 610 C CA . ARG A 1 77 ? 7.698 2.029 6.327 1.00 94.69 77 ARG A CA 1
ATOM 611 C C . ARG A 1 77 ? 7.398 2.200 4.837 1.00 94.69 77 ARG A C 1
ATOM 613 O O . ARG A 1 77 ? 7.942 1.462 4.021 1.00 94.69 77 ARG A O 1
ATOM 620 N N . LEU A 1 78 ? 6.544 3.150 4.465 1.00 92.56 78 LEU A N 1
ATOM 621 C CA . LEU A 1 78 ? 6.256 3.480 3.068 1.00 92.56 78 LEU A CA 1
ATOM 622 C C . LEU A 1 78 ? 7.482 4.092 2.374 1.00 92.56 78 LEU A C 1
ATOM 624 O O . LEU A 1 78 ? 7.737 3.755 1.218 1.00 92.56 78 LEU A O 1
ATOM 628 N N . MET A 1 79 ? 8.269 4.909 3.083 1.00 94.69 79 MET A N 1
ATOM 629 C CA . MET A 1 79 ? 9.538 5.442 2.576 1.00 94.69 79 MET A CA 1
ATOM 630 C C . MET A 1 79 ? 10.540 4.342 2.229 1.00 94.69 79 MET A C 1
ATOM 632 O O . MET A 1 79 ? 11.194 4.427 1.191 1.00 94.69 79 MET A O 1
ATOM 636 N N . GLU A 1 80 ? 10.639 3.313 3.073 1.00 94.38 80 GLU A N 1
ATOM 637 C CA . GLU A 1 80 ? 11.539 2.171 2.876 1.00 94.38 80 GLU A CA 1
ATOM 638 C C . GLU A 1 80 ? 11.065 1.197 1.796 1.00 94.38 80 GLU A C 1
ATOM 640 O O . GLU A 1 80 ? 11.878 0.574 1.113 1.00 94.38 80 GLU A O 1
ATOM 645 N N . LEU A 1 81 ? 9.750 0.982 1.700 1.00 91.12 81 LEU A N 1
ATOM 646 C CA . LEU A 1 81 ? 9.198 -0.052 0.833 1.00 91.12 81 LEU A CA 1
ATOM 647 C C . LEU A 1 81 ? 9.218 0.348 -0.637 1.00 91.12 81 LEU A C 1
ATOM 649 O O . LEU A 1 81 ? 9.417 -0.531 -1.470 1.00 91.12 81 LEU A O 1
ATOM 653 N N . PHE A 1 82 ? 8.982 1.624 -0.946 1.00 90.38 82 PHE A N 1
ATOM 654 C CA . PHE A 1 82 ? 8.800 2.105 -2.313 1.00 90.38 82 PHE A CA 1
ATOM 655 C C . PHE A 1 82 ? 10.064 2.755 -2.883 1.00 90.38 82 PHE A C 1
ATOM 657 O O . PHE A 1 82 ? 10.870 3.338 -2.161 1.00 90.38 82 PHE A O 1
ATOM 664 N N . HIS A 1 83 ? 10.226 2.665 -4.205 1.00 87.88 83 HIS A N 1
ATOM 665 C CA . HIS A 1 83 ? 11.314 3.327 -4.921 1.00 87.88 83 HIS A CA 1
ATOM 666 C C . HIS A 1 83 ? 11.303 4.849 -4.713 1.00 87.88 83 HIS A C 1
ATOM 668 O O . HIS A 1 83 ? 10.253 5.464 -4.515 1.00 87.88 83 HIS A O 1
ATOM 674 N N . GLU A 1 84 ? 12.488 5.457 -4.801 1.00 84.75 84 GLU A N 1
ATOM 675 C CA . GLU A 1 84 ? 12.665 6.904 -4.687 1.00 84.75 84 GLU A CA 1
ATOM 676 C C . GLU A 1 84 ? 11.760 7.658 -5.676 1.00 84.75 84 GLU A C 1
ATOM 678 O O . GLU A 1 84 ? 11.635 7.289 -6.845 1.00 84.75 84 GLU A O 1
ATOM 683 N N . GLY A 1 85 ? 11.084 8.696 -5.185 1.00 83.62 85 GLY A N 1
ATOM 684 C CA . GLY A 1 85 ? 10.098 9.469 -5.940 1.00 83.62 85 GLY A CA 1
ATOM 685 C C . GLY A 1 85 ? 8.680 8.902 -5.826 1.00 83.62 85 GLY A C 1
ATOM 686 O O . GLY A 1 85 ? 7.760 9.653 -5.500 1.00 83.62 85 GLY A O 1
ATOM 687 N N . GLU A 1 86 ? 8.501 7.589 -6.013 1.00 87.31 86 GLU A N 1
ATOM 688 C CA . GLU A 1 86 ? 7.220 6.899 -5.762 1.00 87.31 86 GLU A CA 1
ATOM 689 C C . GLU A 1 86 ? 6.878 6.942 -4.262 1.00 87.31 86 GLU A C 1
ATOM 691 O O . GLU A 1 86 ? 5.748 7.250 -3.878 1.00 87.31 86 GLU A O 1
ATOM 696 N N . ASN A 1 87 ? 7.878 6.732 -3.404 1.00 91.00 87 ASN A N 1
ATOM 697 C CA . ASN A 1 87 ? 7.729 6.777 -1.954 1.00 91.00 87 ASN A CA 1
ATOM 698 C C . ASN A 1 87 ? 7.237 8.136 -1.426 1.00 91.00 87 ASN A C 1
ATOM 700 O O . ASN A 1 87 ? 6.267 8.180 -0.671 1.00 91.00 87 ASN A O 1
ATOM 704 N N . THR A 1 88 ? 7.822 9.245 -1.881 1.00 90.31 88 THR A N 1
ATOM 705 C CA . THR A 1 88 ? 7.424 10.604 -1.495 1.00 90.31 88 THR A CA 1
ATOM 706 C C . THR A 1 88 ? 5.973 10.879 -1.874 1.00 90.31 88 THR A C 1
ATOM 708 O O . THR A 1 88 ? 5.209 11.424 -1.079 1.00 90.31 88 THR A O 1
ATOM 711 N N . GLN A 1 89 ? 5.561 10.473 -3.077 1.00 88.81 89 GLN A N 1
ATOM 712 C CA . GLN A 1 89 ? 4.185 10.650 -3.541 1.00 88.81 89 GLN A CA 1
ATOM 713 C C . GLN A 1 89 ? 3.186 9.866 -2.683 1.00 88.81 89 GLN A C 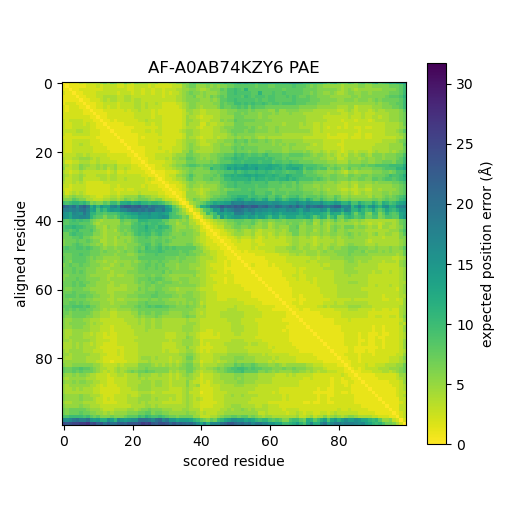1
ATOM 715 O O . GLN A 1 89 ? 2.149 10.408 -2.295 1.00 88.81 89 GLN A O 1
ATOM 720 N N . ILE A 1 90 ? 3.513 8.617 -2.349 1.00 90.50 90 ILE A N 1
ATOM 721 C CA . ILE A 1 90 ? 2.660 7.754 -1.528 1.00 90.50 90 ILE A CA 1
ATOM 722 C C . ILE A 1 90 ? 2.574 8.262 -0.087 1.00 90.50 90 ILE A C 1
ATOM 724 O O . ILE A 1 90 ? 1.480 8.305 0.473 1.00 90.50 90 ILE A O 1
ATOM 728 N N . VAL A 1 91 ? 3.690 8.689 0.505 1.00 92.06 91 VAL A N 1
ATOM 729 C CA . VAL A 1 91 ? 3.720 9.234 1.870 1.00 92.06 91 VAL A CA 1
ATOM 730 C C . VAL A 1 91 ? 2.957 10.550 1.961 1.00 92.06 91 VAL A C 1
ATOM 732 O O . VAL A 1 91 ? 2.165 10.726 2.885 1.00 92.06 91 VAL A O 1
ATOM 735 N N . ASN A 1 92 ? 3.116 11.445 0.985 1.00 90.75 92 ASN A N 1
ATOM 736 C CA . ASN A 1 92 ? 2.350 12.691 0.940 1.00 90.75 92 ASN A CA 1
ATOM 737 C C . ASN A 1 92 ? 0.848 12.414 0.830 1.00 90.75 92 ASN A C 1
ATOM 739 O O . ASN A 1 92 ? 0.055 12.996 1.568 1.00 90.75 92 ASN A O 1
ATOM 743 N N . ALA A 1 93 ? 0.452 11.483 -0.042 1.00 90.38 93 ALA A N 1
ATOM 744 C CA . ALA A 1 93 ? -0.944 11.085 -0.166 1.00 90.38 93 ALA A CA 1
ATOM 745 C C . ALA A 1 93 ? -1.478 10.420 1.118 1.00 90.38 93 ALA A C 1
ATOM 747 O O . ALA A 1 93 ? -2.630 10.648 1.485 1.00 90.38 93 ALA A O 1
ATOM 748 N N . PHE A 1 94 ? -0.657 9.622 1.811 1.00 90.56 94 PHE A N 1
ATOM 749 C CA . PHE A 1 94 ? -1.034 8.973 3.068 1.00 90.56 94 PHE A CA 1
ATOM 750 C C . PHE A 1 94 ? -1.256 10.022 4.156 1.00 90.56 94 PHE A C 1
ATOM 752 O O . PHE A 1 94 ? -2.303 10.040 4.796 1.00 90.56 94 PHE A O 1
ATOM 759 N N . ASN A 1 95 ? -0.316 10.950 4.320 1.00 89.31 95 ASN A N 1
ATOM 760 C CA . ASN A 1 95 ? -0.432 12.002 5.321 1.00 89.31 95 ASN A CA 1
ATOM 761 C C . ASN A 1 95 ? -1.630 12.921 5.071 1.00 89.31 95 ASN A C 1
ATOM 763 O O . ASN A 1 95 ? -2.365 13.190 6.017 1.00 89.31 95 ASN A O 1
ATOM 767 N N . ALA A 1 96 ? -1.893 13.293 3.816 1.00 88.38 96 ALA A N 1
ATOM 768 C CA . ALA A 1 96 ? -3.071 14.080 3.457 1.00 88.38 96 ALA A CA 1
ATOM 769 C C . ALA A 1 96 ? -4.395 13.349 3.761 1.00 88.38 96 ALA A C 1
ATOM 771 O O . ALA A 1 96 ? -5.375 13.973 4.157 1.00 88.38 96 ALA A O 1
ATOM 772 N N . ALA A 1 97 ? -4.446 12.020 3.611 1.00 86.25 97 ALA A N 1
ATOM 773 C CA . ALA A 1 97 ? -5.654 11.238 3.882 1.00 86.25 97 ALA A CA 1
ATOM 774 C C . ALA A 1 97 ? -5.985 11.102 5.384 1.00 86.25 97 ALA A C 1
ATOM 776 O O . ALA A 1 97 ? -7.133 10.817 5.731 1.00 86.25 97 ALA A O 1
ATOM 777 N N . PHE A 1 98 ? -5.000 11.293 6.269 1.00 81.19 98 PHE A N 1
ATOM 778 C CA . PHE A 1 98 ? -5.123 11.063 7.716 1.00 81.19 98 PHE A CA 1
ATOM 779 C C . PHE A 1 98 ? -4.712 12.283 8.564 1.00 81.19 98 PHE A C 1
ATOM 781 O O . PHE A 1 98 ? -4.413 12.147 9.751 1.00 81.19 98 PHE A O 1
ATOM 788 N N . GLU A 1 99 ? -4.718 13.482 7.973 1.00 69.69 99 GLU A N 1
ATOM 789 C CA . GLU A 1 99 ? -4.394 14.762 8.625 1.00 69.69 99 GLU A CA 1
ATOM 790 C C . GLU A 1 99 ? -5.495 15.312 9.563 1.00 69.69 99 GLU A C 1
ATOM 792 O O . GLU A 1 99 ? -5.362 16.424 10.074 1.00 69.69 99 GLU A O 1
ATOM 797 N N . HIS A 1 100 ? -6.558 14.543 9.842 1.00 56.22 100 HIS A N 1
ATOM 798 C CA . HIS A 1 100 ? -7.730 14.973 10.625 1.00 56.22 100 HIS A CA 1
ATOM 799 C C . HIS A 1 100 ? -8.159 13.976 11.711 1.00 56.22 100 HIS A C 1
ATOM 801 O O . HIS A 1 100 ? -8.473 12.802 11.383 1.00 56.22 100 HIS A O 1
#

Solvent-accessible surface area (backbone atoms only — not comparable to full-atom values): 6329 Å² total; per-residue (Å²): 90,58,95,70,72,72,42,95,79,82,95,70,58,66,50,60,53,48,65,74,39,69,84,45,87,64,54,83,75,63,82,89,78,87,74,89,63,100,63,74,61,85,81,87,77,88,84,62,60,97,45,73,69,28,50,50,50,50,50,53,51,57,56,47,55,55,34,67,73,47,41,50,54,50,40,55,49,42,50,71,67,33,50,88,69,57,14,60,42,38,39,52,44,49,50,68,76,45,74,116

Radius of gyration: 17.12 Å; Cα contacts (8 Å, |Δi|>4): 54; chains: 1; bounding box: 36×29×42 Å

Foldseek 3Di:
DCVVVPDPDDDDAPLVVCVVCVPPPCPVVDDDDDDPDPALDDDDADQADPDPVRVVVSVVVLVQLLDPVNLVVVLVVLCVRHDPPSSVSHNVRSCVVNVD

Nearest PDB structures (foldseek):
  8oir-assembly1_Bu  TM=1.739E-01  e=8.981E+00  Homo sapiens